Protein AF-A2F226-F1 (afdb_monomer)

Solvent-accessible surface area (backbone atoms only — not comparable to full-atom values): 9173 Å² total; per-residue (Å²): 130,52,35,60,56,61,28,34,44,78,61,79,30,67,61,54,52,34,97,52,44,69,60,49,52,52,49,61,74,68,39,87,72,79,74,53,70,36,51,48,53,44,47,55,47,36,36,58,46,66,58,59,93,51,49,39,50,33,36,43,53,78,90,38,70,45,69,37,43,87,88,33,96,57,52,84,30,45,72,38,81,82,42,54,78,37,44,25,36,48,52,34,33,36,25,51,52,98,88,30,42,31,41,32,29,38,26,72,42,74,96,52,46,64,18,33,38,34,44,35,61,84,71,40,37,56,30,50,24,101,44,38,54,42,55,50,24,35,42,41,41,74,54,47,66,81,73,46,21,36,68,29,36,49,49,38,44,69,76,58,43,46,81,65,78,75,75,83,127
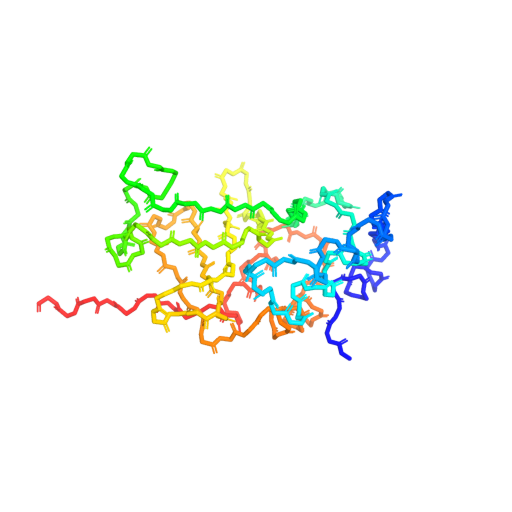
Nearest PDB structures (foldseek):
  6o38-assembly3_K  TM=6.289E-01  e=5.200E+00  Acinetobacter nosocomialis M2
  6o38-assembly1_G  TM=5.473E-01  e=4.080E+00  Acinetobacter nosocomialis M2
  6o38-assembly2_H  TM=4.776E-01  e=3.012E+00  Acinetobacter nosocomialis M2
  6o38-assembly6_N  TM=4.778E-01  e=4.335E+00  Acinetobacter nosocomialis M2
  8wsu-assembly1_D  TM=6.346E-01  e=7.484E+00  SFTS virus HB29

Radius of gyration: 15.44 Å; Cα contacts (8 Å, |Δi|>4): 329; chains: 1; bounding box: 41×48×36 Å

Structure (mmCIF, N/CA/C/O backbone):
data_AF-A2F226-F1
#
_entry.id   AF-A2F226-F1
#
loop_
_atom_site.group_PDB
_atom_site.id
_atom_site.type_symbol
_atom_site.label_atom_id
_atom_site.label_alt_id
_atom_site.label_comp_id
_atom_site.label_asym_id
_atom_site.label_entity_id
_atom_site.label_seq_id
_atom_site.pdbx_PDB_ins_code
_atom_site.Cartn_x
_atom_site.Cartn_y
_atom_site.Cartn_z
_atom_site.occupancy
_atom_site.B_iso_or_equiv
_atom_site.auth_seq_id
_atom_site.auth_comp_id
_atom_site.auth_asym_id
_atom_site.auth_atom_id
_atom_site.pdbx_PDB_model_num
ATOM 1 N N . MET A 1 1 ? 14.891 0.071 9.551 1.00 49.25 1 MET A N 1
ATOM 2 C CA . MET A 1 1 ? 13.424 -0.047 9.410 1.00 49.25 1 MET A CA 1
ATOM 3 C C . MET A 1 1 ? 13.140 -0.026 7.923 1.00 49.25 1 MET A C 1
ATOM 5 O O . MET A 1 1 ? 13.851 0.695 7.236 1.00 49.25 1 MET A O 1
ATOM 9 N N . GLY A 1 2 ? 12.240 -0.890 7.447 1.00 58.00 2 GLY A N 1
ATOM 10 C CA . GLY A 1 2 ? 11.953 -1.001 6.016 1.00 58.00 2 GLY A CA 1
ATOM 11 C C . GLY A 1 2 ? 11.277 0.265 5.522 1.00 58.00 2 GLY A C 1
ATOM 12 O O . GLY A 1 2 ? 10.291 0.651 6.140 1.00 58.00 2 GLY A O 1
ATOM 13 N N . ASN A 1 3 ? 11.792 0.904 4.475 1.00 75.81 3 ASN A N 1
ATOM 14 C CA . ASN A 1 3 ? 11.272 2.195 4.020 1.00 75.81 3 ASN A CA 1
ATOM 15 C C . ASN A 1 3 ? 11.236 2.262 2.483 1.00 75.81 3 ASN A C 1
ATOM 17 O O . ASN A 1 3 ? 12.275 2.150 1.831 1.00 75.81 3 ASN A O 1
ATOM 21 N N . ILE A 1 4 ? 10.049 2.489 1.903 1.00 78.31 4 ILE A N 1
ATOM 22 C CA . ILE A 1 4 ? 9.845 2.598 0.445 1.00 78.31 4 ILE A CA 1
ATOM 23 C C . ILE A 1 4 ? 10.692 3.711 -0.188 1.00 78.31 4 ILE A C 1
ATOM 25 O O . ILE A 1 4 ? 11.165 3.573 -1.309 1.00 78.31 4 ILE A O 1
ATOM 29 N N . ILE A 1 5 ? 10.973 4.779 0.556 1.00 84.62 5 ILE A N 1
ATOM 30 C CA . ILE A 1 5 ? 11.833 5.885 0.123 1.00 84.62 5 ILE A CA 1
ATOM 31 C C . ILE A 1 5 ? 13.287 5.431 0.083 1.00 84.62 5 ILE A C 1
ATOM 33 O O . ILE A 1 5 ? 14.012 5.772 -0.845 1.00 84.62 5 ILE A O 1
ATOM 37 N N . ALA A 1 6 ? 13.731 4.642 1.067 1.00 82.75 6 ALA A N 1
ATOM 38 C CA . ALA A 1 6 ? 15.075 4.073 1.052 1.00 82.75 6 ALA A CA 1
ATOM 39 C C . ALA A 1 6 ? 15.240 3.070 -0.102 1.00 82.75 6 ALA A C 1
ATOM 41 O O . ALA A 1 6 ? 16.285 3.065 -0.750 1.00 82.75 6 ALA A O 1
ATOM 42 N N . ALA A 1 7 ? 14.206 2.271 -0.381 1.00 80.81 7 ALA A N 1
ATOM 43 C CA . ALA A 1 7 ? 14.144 1.358 -1.521 1.00 80.81 7 ALA A CA 1
ATOM 44 C C . ALA A 1 7 ? 14.271 2.097 -2.860 1.00 80.81 7 ALA A C 1
ATOM 46 O O . ALA A 1 7 ? 15.150 1.789 -3.663 1.00 80.81 7 ALA A O 1
ATOM 47 N N . ALA A 1 8 ? 13.433 3.116 -3.060 1.00 85.62 8 ALA A N 1
ATOM 48 C CA . ALA A 1 8 ? 13.423 3.948 -4.256 1.00 85.62 8 ALA A CA 1
ATOM 49 C C . ALA A 1 8 ? 14.761 4.678 -4.441 1.00 85.62 8 ALA A C 1
ATOM 51 O O . ALA A 1 8 ? 15.359 4.645 -5.515 1.00 85.62 8 ALA A O 1
ATOM 52 N N . LYS A 1 9 ? 15.301 5.257 -3.362 1.00 87.81 9 LYS A N 1
ATOM 53 C CA . LYS A 1 9 ? 16.558 6.014 -3.394 1.00 87.81 9 LYS A CA 1
ATOM 54 C C . LYS A 1 9 ? 17.767 5.164 -3.788 1.00 87.81 9 LYS A C 1
ATOM 56 O O . LYS A 1 9 ? 18.683 5.695 -4.407 1.00 87.81 9 LYS A O 1
ATOM 61 N N . LYS A 1 10 ? 17.793 3.866 -3.454 1.00 86.94 10 LYS A N 1
ATOM 62 C CA . LYS A 1 10 ? 18.849 2.939 -3.916 1.00 86.94 10 LYS A CA 1
ATOM 63 C C . LYS A 1 10 ? 18.865 2.776 -5.441 1.00 86.94 10 LYS A C 1
ATOM 65 O O . LYS A 1 10 ? 19.896 2.392 -5.978 1.00 86.94 10 LYS A O 1
ATOM 70 N N . ASN A 1 11 ? 17.751 3.081 -6.101 1.00 85.19 11 ASN A N 1
ATOM 71 C CA . ASN A 1 11 ? 17.563 3.003 -7.547 1.00 85.19 11 ASN A CA 1
ATOM 72 C C . ASN A 1 11 ? 17.403 4.402 -8.173 1.00 85.19 11 ASN A C 1
ATOM 74 O O . ASN A 1 11 ? 16.741 4.556 -9.194 1.00 85.19 11 ASN A O 1
ATOM 78 N N . ASP A 1 12 ? 17.980 5.432 -7.539 1.00 88.44 12 ASP A N 1
ATOM 79 C CA . ASP A 1 12 ? 17.969 6.830 -7.995 1.00 88.44 12 ASP A CA 1
ATOM 80 C C . ASP A 1 12 ? 16.566 7.448 -8.181 1.00 88.44 12 ASP A C 1
ATOM 82 O O . ASP A 1 12 ? 16.395 8.459 -8.866 1.00 88.44 12 ASP A O 1
ATOM 86 N N . ILE A 1 13 ? 15.552 6.889 -7.515 1.00 88.38 13 ILE A N 1
ATOM 87 C CA . ILE A 1 13 ? 14.180 7.405 -7.519 1.00 88.38 13 ILE A CA 1
ATOM 88 C C . ILE A 1 13 ? 13.948 8.245 -6.267 1.00 88.38 13 ILE A C 1
ATOM 90 O O . ILE A 1 13 ? 14.253 7.844 -5.142 1.00 88.38 13 ILE A O 1
ATOM 94 N N . THR A 1 14 ? 13.384 9.436 -6.463 1.00 90.56 14 THR A N 1
ATOM 95 C CA . THR A 1 14 ? 13.053 10.358 -5.373 1.00 90.56 14 THR A CA 1
ATOM 96 C C . THR A 1 14 ? 11.550 10.384 -5.158 1.00 90.56 14 THR A C 1
ATOM 98 O O . THR A 1 14 ? 10.807 10.877 -6.002 1.00 90.56 14 THR A O 1
ATOM 101 N N . ILE A 1 15 ? 11.122 9.916 -3.989 1.00 90.62 15 ILE A N 1
ATOM 102 C CA . ILE A 1 15 ? 9.755 10.085 -3.502 1.00 90.62 15 ILE A CA 1
ATOM 103 C C . ILE A 1 15 ? 9.762 11.310 -2.574 1.00 90.62 15 ILE A C 1
ATOM 105 O O . ILE A 1 15 ? 10.414 11.261 -1.526 1.00 90.62 15 ILE A O 1
ATOM 109 N N . PRO A 1 16 ? 9.126 12.432 -2.952 1.00 92.69 16 PRO A N 1
ATOM 110 C CA . PRO A 1 16 ? 9.039 13.598 -2.089 1.00 92.69 16 PRO A CA 1
ATOM 111 C C . PRO A 1 16 ? 8.114 13.316 -0.895 1.00 92.69 16 PRO A C 1
ATOM 113 O O . PRO A 1 16 ? 7.242 12.451 -0.987 1.00 92.69 16 PRO A O 1
ATOM 116 N N . PRO A 1 17 ? 8.255 14.061 0.210 1.00 93.56 17 PRO A N 1
ATOM 117 C CA . PRO A 1 17 ? 7.282 14.027 1.292 1.00 93.56 17 PRO A CA 1
ATOM 118 C C . PRO A 1 17 ? 5.928 14.626 0.870 1.00 93.56 17 PRO A C 1
ATOM 120 O O . PRO A 1 17 ? 5.857 15.337 -0.137 1.00 93.56 17 PRO A O 1
ATOM 123 N N . PRO A 1 18 ? 4.858 14.395 1.654 1.00 93.94 18 PRO A N 1
ATOM 124 C CA . PRO A 1 18 ? 3.576 15.066 1.461 1.00 93.94 18 PRO A CA 1
ATOM 125 C C . PRO A 1 18 ? 3.708 16.591 1.491 1.00 93.94 18 PRO A C 1
ATOM 127 O O . PRO A 1 18 ? 4.505 17.135 2.257 1.00 93.94 18 PRO A O 1
ATOM 130 N N . ASP A 1 19 ? 2.844 17.282 0.743 1.00 93.12 19 ASP A N 1
ATOM 131 C CA . ASP A 1 19 ? 2.849 18.751 0.651 1.00 93.12 19 ASP A CA 1
ATOM 132 C C . ASP A 1 19 ? 2.615 19.434 2.016 1.00 93.12 19 ASP A C 1
ATOM 134 O O . ASP A 1 19 ? 3.092 20.544 2.246 1.00 93.12 19 ASP A O 1
ATOM 138 N N . ASN A 1 20 ? 1.919 18.762 2.944 1.00 94.56 20 ASN A N 1
ATOM 139 C CA . ASN A 1 20 ? 1.672 19.253 4.300 1.00 94.56 20 ASN A CA 1
ATOM 140 C C . ASN A 1 20 ? 1.809 18.143 5.361 1.00 94.56 20 ASN A C 1
ATOM 142 O O . ASN A 1 20 ? 0.822 17.610 5.874 1.00 94.56 20 ASN A O 1
ATOM 146 N N . GLN A 1 21 ? 3.048 17.803 5.726 1.00 94.38 21 GLN A N 1
ATOM 147 C CA . GLN A 1 21 ? 3.339 16.771 6.735 1.00 94.38 21 GLN A CA 1
ATOM 148 C C . GLN A 1 21 ? 2.695 17.042 8.106 1.00 94.38 21 GLN A C 1
ATOM 150 O O . GLN A 1 21 ? 2.268 16.103 8.778 1.00 94.38 21 GLN A O 1
ATOM 155 N N . GLN A 1 22 ? 2.593 18.306 8.530 1.00 95.62 22 GLN A N 1
ATOM 156 C CA . GLN A 1 22 ? 2.025 18.656 9.836 1.00 95.62 22 GLN A CA 1
ATOM 157 C C . GLN A 1 22 ? 0.513 18.412 9.886 1.00 95.62 22 GLN A C 1
ATOM 159 O O . GLN A 1 22 ? -0.017 17.952 10.903 1.00 95.62 22 GLN A O 1
ATOM 164 N N . GLU A 1 23 ? -0.188 18.679 8.785 1.00 95.81 23 GLU A N 1
ATOM 165 C CA . GLU A 1 23 ? -1.601 18.331 8.654 1.00 95.81 23 GLU A CA 1
ATOM 166 C C . GLU A 1 23 ? -1.793 16.814 8.684 1.00 95.81 23 GLU A C 1
ATOM 168 O O . GLU A 1 23 ? -2.645 16.331 9.432 1.00 95.81 23 GLU A O 1
ATOM 173 N N . VAL A 1 24 ? -0.972 16.058 7.947 1.00 95.44 24 VAL A N 1
ATOM 174 C CA . VAL A 1 24 ? -1.016 14.587 7.972 1.00 95.44 24 VAL A CA 1
ATOM 175 C C . VAL A 1 24 ? -0.791 14.063 9.391 1.00 95.44 24 VAL A C 1
ATOM 177 O O . VAL A 1 24 ? -1.595 13.274 9.885 1.00 95.44 24 VAL A O 1
ATOM 180 N N . GLN A 1 25 ? 0.233 14.550 10.095 1.00 95.44 25 GLN A N 1
ATOM 181 C CA . GLN A 1 25 ? 0.510 14.169 11.481 1.00 95.44 25 GLN A CA 1
ATOM 182 C C . GLN A 1 25 ? -0.672 14.474 12.411 1.00 95.44 25 GLN A C 1
ATOM 184 O O . GLN A 1 25 ? -1.050 13.640 13.235 1.00 95.44 25 GLN A O 1
ATOM 189 N N . THR A 1 26 ? -1.285 15.649 12.261 1.00 96.06 26 THR A N 1
ATOM 190 C CA . THR A 1 26 ? -2.459 16.052 13.048 1.00 96.06 26 THR A CA 1
ATOM 191 C C . THR A 1 26 ? -3.643 15.121 12.792 1.00 96.06 26 THR A C 1
ATOM 193 O O . THR A 1 26 ? -4.303 14.682 13.735 1.00 96.06 26 THR A O 1
ATOM 196 N N . LYS A 1 27 ? -3.896 14.773 11.526 1.00 95.62 27 LYS A N 1
ATOM 197 C CA . LYS A 1 27 ? -4.948 13.821 11.157 1.00 95.62 27 LYS A CA 1
ATOM 198 C C . LYS A 1 27 ? -4.663 12.425 11.712 1.00 95.62 27 LYS A C 1
ATOM 200 O O . LYS A 1 27 ? -5.589 11.809 12.218 1.00 95.62 27 LYS A O 1
ATOM 205 N N . ILE A 1 28 ? -3.408 11.959 11.707 1.00 94.94 28 ILE A N 1
ATOM 206 C CA . ILE A 1 28 ? -3.021 10.664 12.300 1.00 94.94 28 ILE A CA 1
ATOM 207 C C . ILE A 1 28 ? -3.350 10.642 13.798 1.00 94.94 28 ILE A C 1
ATOM 209 O O . ILE A 1 28 ? -3.917 9.665 14.283 1.00 94.94 28 ILE A O 1
ATOM 213 N N . ILE A 1 29 ? -3.012 11.708 14.532 1.00 94.06 29 ILE A N 1
ATOM 214 C CA . ILE A 1 29 ? -3.269 11.812 15.981 1.00 94.06 29 ILE A CA 1
ATOM 215 C C . ILE A 1 29 ? -4.771 11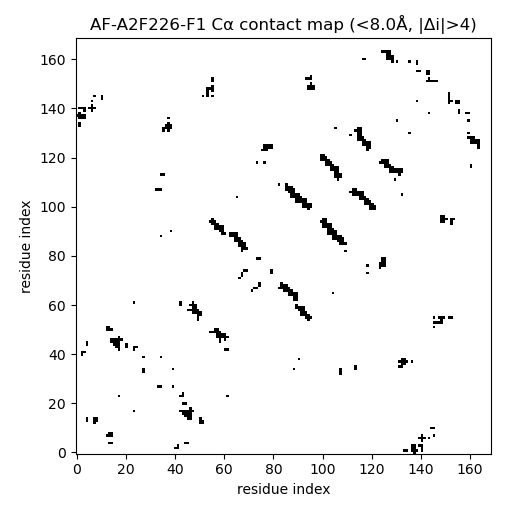.764 16.285 1.00 94.06 29 ILE A C 1
ATOM 217 O O . ILE A 1 29 ? -5.180 11.139 17.263 1.00 94.06 29 ILE A O 1
ATOM 221 N N . ASN A 1 30 ? -5.582 12.408 15.445 1.00 94.62 30 ASN A N 1
ATOM 222 C CA . ASN A 1 30 ? -7.024 12.544 15.646 1.00 94.62 30 ASN A CA 1
ATOM 223 C C . ASN A 1 30 ? -7.858 11.459 14.945 1.00 94.62 30 ASN A C 1
ATOM 225 O O . ASN A 1 30 ? -9.086 11.495 15.031 1.00 94.62 30 ASN A O 1
ATOM 229 N N . ALA A 1 31 ? -7.232 10.521 14.230 1.00 91.31 31 ALA A N 1
ATOM 230 C CA . ALA A 1 31 ? -7.951 9.499 13.485 1.00 91.31 31 ALA A CA 1
ATOM 231 C C . ALA A 1 31 ? -8.706 8.568 14.445 1.00 91.31 31 ALA A C 1
ATOM 233 O O . ALA A 1 31 ? -8.120 7.981 15.358 1.00 91.31 31 ALA A O 1
ATOM 234 N N . ALA A 1 32 ? -10.018 8.434 14.232 1.00 89.75 32 ALA A N 1
ATOM 235 C CA . ALA A 1 32 ? -10.844 7.488 14.981 1.00 89.75 32 ALA A CA 1
ATOM 236 C C . ALA A 1 32 ? -10.399 6.044 14.704 1.00 89.75 32 ALA A C 1
ATOM 238 O O . ALA A 1 32 ? -10.220 5.247 15.627 1.00 89.75 32 ALA A O 1
ATOM 239 N N . ASP A 1 33 ? -10.144 5.756 13.428 1.00 91.38 33 ASP A N 1
ATOM 240 C CA . ASP A 1 33 ? -9.561 4.507 12.970 1.00 91.38 33 ASP A CA 1
ATOM 241 C C . ASP A 1 33 ? -8.038 4.630 13.013 1.00 91.38 33 ASP A C 1
ATOM 243 O O . ASP A 1 33 ? -7.449 5.501 12.377 1.00 91.38 33 ASP A O 1
ATOM 247 N N . LYS A 1 34 ? -7.384 3.789 13.817 1.00 89.19 34 LYS A N 1
ATOM 248 C CA . LYS A 1 34 ? -5.936 3.877 14.029 1.00 89.19 34 LYS A CA 1
ATOM 249 C C . LYS A 1 34 ? -5.195 3.122 12.917 1.00 89.19 34 LYS A C 1
ATOM 251 O O . LYS A 1 34 ? -5.267 1.893 12.930 1.00 89.19 34 LYS A O 1
ATOM 256 N N . PRO A 1 35 ? -4.455 3.803 12.021 1.00 92.38 35 PRO A N 1
ATOM 257 C CA . PRO A 1 35 ? -3.582 3.126 11.062 1.00 92.38 35 PRO A CA 1
ATOM 258 C C . PRO A 1 35 ? -2.425 2.420 11.783 1.00 92.38 35 PRO A C 1
ATOM 260 O O . PRO A 1 35 ? -2.055 2.795 12.909 1.00 92.38 35 PRO A O 1
ATOM 263 N N . SER A 1 36 ? -1.818 1.428 11.134 1.00 93.81 36 SER A N 1
ATOM 264 C CA . SER A 1 36 ? -0.583 0.812 11.623 1.00 93.81 36 SER A CA 1
ATOM 265 C C . SER A 1 36 ? 0.594 1.788 11.574 1.00 93.81 36 SER A C 1
ATOM 267 O O . SER A 1 36 ? 0.567 2.808 10.883 1.00 93.81 36 SER A O 1
ATOM 269 N N . ASP A 1 37 ? 1.664 1.484 12.308 1.00 92.25 37 ASP A N 1
ATOM 270 C CA . ASP A 1 37 ? 2.872 2.314 12.280 1.00 92.25 37 ASP A CA 1
ATOM 271 C C . ASP A 1 37 ? 3.553 2.305 10.905 1.00 92.25 37 ASP A C 1
ATOM 273 O O . ASP A 1 37 ? 4.054 3.343 10.476 1.00 92.25 37 ASP A O 1
ATOM 277 N N . GLY A 1 38 ? 3.480 1.187 10.172 1.00 92.19 38 GLY A N 1
ATOM 278 C CA . GLY A 1 38 ? 3.988 1.108 8.801 1.00 92.19 38 GLY A CA 1
ATOM 279 C C . GLY A 1 38 ? 3.216 2.020 7.846 1.00 92.19 38 GLY A C 1
ATOM 280 O O . GLY A 1 38 ? 3.824 2.729 7.048 1.00 92.19 38 GLY A O 1
ATOM 281 N N . LEU A 1 39 ? 1.886 2.077 7.968 1.00 94.31 39 LEU A N 1
ATOM 282 C CA . LEU A 1 39 ? 1.066 2.962 7.140 1.00 94.31 39 LEU A CA 1
ATOM 283 C C . LEU A 1 39 ? 1.279 4.443 7.493 1.00 94.31 39 LEU A C 1
ATOM 285 O O . LEU A 1 39 ? 1.389 5.285 6.602 1.00 94.31 39 LEU A O 1
ATOM 289 N N . LYS A 1 40 ? 1.436 4.769 8.785 1.00 94.25 40 LYS A N 1
ATOM 290 C CA . LYS A 1 40 ? 1.837 6.121 9.221 1.00 94.25 40 LYS A CA 1
ATOM 291 C C . LYS A 1 40 ? 3.195 6.519 8.648 1.00 94.25 40 LYS A C 1
ATOM 293 O O . LYS A 1 40 ? 3.365 7.676 8.270 1.00 94.25 40 LYS A O 1
ATOM 298 N N . GLU A 1 41 ? 4.156 5.592 8.596 1.00 92.50 41 GLU A N 1
ATOM 299 C CA . GLU A 1 41 ? 5.480 5.847 8.019 1.00 92.50 41 GLU A CA 1
ATOM 300 C C . GLU A 1 41 ? 5.367 6.232 6.540 1.00 92.50 41 GLU A C 1
ATOM 302 O O . GLU A 1 41 ? 5.994 7.210 6.130 1.00 92.50 41 GLU A O 1
ATOM 307 N N . ILE A 1 42 ? 4.524 5.538 5.767 1.00 93.31 42 ILE A N 1
ATOM 308 C CA . ILE A 1 42 ? 4.234 5.909 4.374 1.00 93.31 42 ILE A CA 1
ATOM 309 C C . ILE A 1 42 ? 3.647 7.318 4.330 1.00 93.31 42 ILE A C 1
ATOM 311 O O . ILE A 1 42 ? 4.235 8.204 3.717 1.00 93.31 42 ILE A O 1
ATOM 315 N N . TRP A 1 43 ? 2.536 7.560 5.027 1.00 95.19 43 TRP A N 1
ATOM 316 C CA . TRP A 1 43 ? 1.816 8.831 4.935 1.00 95.19 43 TRP A CA 1
ATOM 317 C C . TRP A 1 43 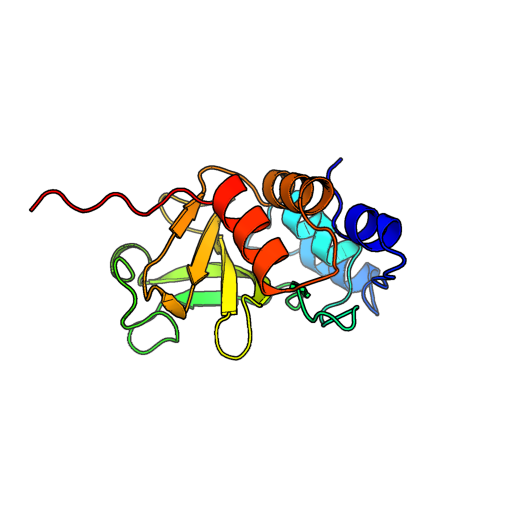? 2.622 10.040 5.393 1.00 95.19 43 TRP A C 1
ATOM 319 O O . TRP A 1 43 ? 2.414 11.128 4.874 1.00 95.19 43 TRP A O 1
ATOM 329 N N . LEU A 1 44 ? 3.521 9.892 6.366 1.00 94.38 44 LEU A N 1
ATOM 330 C CA . LEU A 1 44 ? 4.337 11.008 6.845 1.00 94.38 44 LEU A CA 1
ATOM 331 C C . LEU A 1 44 ? 5.503 11.330 5.913 1.00 94.38 44 LEU A C 1
ATOM 333 O O . LEU A 1 44 ? 5.969 12.468 5.907 1.00 94.38 44 LEU A O 1
ATOM 337 N N . ASN A 1 45 ? 5.993 10.359 5.144 1.00 92.81 45 ASN A N 1
ATOM 338 C CA . ASN A 1 45 ? 7.258 10.506 4.430 1.00 92.81 45 ASN A CA 1
ATOM 339 C C . ASN A 1 45 ? 7.128 10.431 2.907 1.00 92.81 45 ASN A C 1
ATOM 341 O O . ASN A 1 45 ? 8.042 10.880 2.222 1.00 92.81 45 ASN A O 1
ATOM 345 N N . ALA A 1 46 ? 6.023 9.912 2.379 1.00 93.12 46 ALA A N 1
ATOM 346 C CA . ALA A 1 46 ? 5.798 9.765 0.952 1.00 93.12 46 ALA A CA 1
ATOM 347 C C . ALA A 1 46 ? 4.563 10.548 0.506 1.00 93.12 46 ALA A C 1
ATOM 349 O O . ALA A 1 46 ? 3.477 10.416 1.070 1.00 93.12 46 ALA A O 1
ATOM 350 N N . LYS A 1 47 ? 4.738 11.363 -0.531 1.00 94.38 47 LYS A N 1
ATOM 351 C CA . LYS A 1 47 ? 3.633 11.945 -1.283 1.00 94.38 47 LYS A CA 1
ATOM 352 C C . LYS A 1 47 ? 2.850 10.822 -1.972 1.00 94.38 47 LYS A C 1
ATOM 354 O O . LYS A 1 47 ? 3.407 9.774 -2.291 1.00 94.38 47 LYS A O 1
ATOM 359 N N . SER A 1 48 ? 1.572 11.058 -2.220 1.00 94.94 48 SER A N 1
ATOM 360 C CA . SER A 1 48 ? 0.759 10.238 -3.114 1.00 94.94 48 SER A CA 1
ATOM 361 C C . SER A 1 48 ? 1.200 10.401 -4.573 1.00 94.94 48 SER A C 1
ATOM 363 O O . SER A 1 48 ? 1.676 11.468 -4.982 1.00 94.94 48 SER A O 1
ATOM 365 N N . GLY A 1 49 ? 1.033 9.359 -5.384 1.00 93.75 49 GLY A N 1
ATOM 366 C CA . GLY A 1 49 ? 1.366 9.412 -6.809 1.00 93.75 49 GLY A CA 1
ATOM 367 C C . GLY A 1 49 ? 2.339 8.343 -7.296 1.00 93.75 49 GLY A C 1
ATOM 368 O O . GLY A 1 49 ? 2.716 7.431 -6.563 1.00 93.75 49 GLY A O 1
ATOM 369 N N . TYR A 1 50 ? 2.733 8.495 -8.564 1.00 90.69 50 TYR A N 1
ATOM 370 C CA . TYR A 1 50 ? 3.838 7.772 -9.198 1.00 90.69 50 TYR A CA 1
ATOM 371 C C . TYR A 1 50 ? 5.107 8.620 -9.145 1.00 90.69 50 TYR A C 1
ATOM 373 O O . TYR A 1 50 ? 5.050 9.834 -9.360 1.00 90.69 50 TYR A O 1
ATOM 381 N N . PHE A 1 51 ? 6.254 7.979 -8.919 1.00 83.94 51 PHE A N 1
ATOM 382 C CA . PHE A 1 51 ? 7.530 8.684 -8.717 1.00 83.94 51 PHE A CA 1
ATOM 383 C C . PHE A 1 51 ? 8.649 8.250 -9.653 1.00 83.94 51 PHE A C 1
ATOM 385 O O . PHE A 1 51 ? 9.725 8.848 -9.656 1.00 83.94 51 PHE A O 1
ATOM 392 N N . ASP A 1 52 ? 8.395 7.248 -10.478 1.00 82.06 52 ASP A N 1
ATOM 393 C CA . ASP A 1 52 ? 9.363 6.701 -11.409 1.00 82.06 52 ASP A CA 1
ATOM 394 C C . ASP A 1 52 ? 8.732 6.494 -12.793 1.00 82.06 52 ASP A C 1
ATOM 396 O O . ASP A 1 52 ? 7.535 6.702 -12.993 1.00 82.06 52 ASP A O 1
ATOM 400 N N . LYS A 1 53 ? 9.559 6.130 -13.775 1.00 79.31 53 LYS A N 1
ATOM 401 C CA . LYS A 1 53 ? 9.113 5.877 -15.155 1.00 79.31 53 LYS A CA 1
ATOM 402 C C . LYS A 1 53 ? 8.591 4.459 -15.382 1.00 79.31 53 LYS A C 1
ATOM 404 O O . LYS A 1 53 ? 7.949 4.238 -16.401 1.00 79.31 53 LYS A O 1
ATOM 409 N N . SER A 1 54 ? 8.916 3.531 -14.487 1.00 78.06 54 SER A N 1
ATOM 410 C CA . SER A 1 54 ? 8.405 2.162 -14.491 1.00 78.06 54 SER A CA 1
ATOM 411 C C . SER A 1 54 ? 6.966 2.078 -13.989 1.00 78.06 54 SER A C 1
ATOM 413 O O . SER A 1 54 ? 6.335 1.077 -14.239 1.00 78.06 54 SER A O 1
ATOM 415 N N . TRP A 1 55 ? 6.437 3.094 -13.298 1.00 84.12 55 TRP A N 1
ATOM 416 C CA . TRP A 1 55 ? 5.080 3.107 -12.728 1.00 84.12 55 TRP A CA 1
ATOM 417 C C . TRP A 1 55 ? 4.803 1.948 -11.758 1.00 84.12 55 TRP A C 1
ATOM 419 O O . TRP A 1 55 ? 3.647 1.679 -11.443 1.00 84.12 55 TRP A O 1
ATOM 429 N N . LEU A 1 56 ? 5.862 1.321 -11.229 1.00 88.69 56 LEU A N 1
ATOM 430 C CA . LEU A 1 56 ? 5.799 0.141 -10.367 1.00 88.69 56 LEU A CA 1
ATOM 431 C C . LEU A 1 56 ? 4.799 0.311 -9.221 1.00 88.69 56 LEU A C 1
ATOM 433 O O . LEU A 1 56 ? 3.993 -0.580 -8.959 1.00 88.69 56 LEU A O 1
ATOM 437 N N . VAL A 1 57 ? 4.850 1.457 -8.539 1.00 90.69 57 VAL A N 1
ATOM 438 C CA . VAL A 1 57 ? 4.002 1.736 -7.382 1.00 90.69 57 VAL A CA 1
ATOM 439 C C . VAL A 1 57 ? 3.341 3.105 -7.483 1.00 90.69 57 VAL A C 1
ATOM 441 O O . VAL A 1 57 ? 3.990 4.131 -7.697 1.00 90.69 57 VAL A O 1
ATOM 444 N N . TYR A 1 58 ? 2.031 3.109 -7.266 1.00 93.75 58 TYR A N 1
ATOM 445 C CA . TYR A 1 58 ? 1.259 4.289 -6.909 1.00 93.75 58 TYR A CA 1
ATOM 446 C C . TYR A 1 58 ? 1.055 4.308 -5.399 1.00 93.75 58 TYR A C 1
ATOM 448 O O . TYR A 1 58 ? 0.486 3.363 -4.848 1.00 93.75 58 TYR A O 1
ATOM 456 N N . ILE A 1 59 ? 1.483 5.368 -4.724 1.00 94.94 59 ILE A N 1
ATOM 457 C CA . ILE A 1 59 ? 1.191 5.554 -3.298 1.00 94.94 59 ILE A CA 1
ATOM 458 C C . ILE A 1 59 ? -0.169 6.238 -3.169 1.00 94.94 59 ILE A C 1
ATOM 460 O O . ILE A 1 59 ? -0.387 7.293 -3.769 1.00 94.94 59 ILE A O 1
ATOM 464 N N . GLU A 1 60 ? -1.073 5.636 -2.397 1.00 96.06 60 GLU A N 1
ATOM 465 C CA . GLU A 1 60 ? -2.427 6.160 -2.201 1.00 96.06 60 GLU A CA 1
ATOM 466 C C . GLU A 1 60 ? -2.426 7.383 -1.276 1.00 96.06 60 GLU A C 1
ATOM 468 O O . GLU A 1 60 ? -1.568 7.543 -0.402 1.00 96.06 60 GLU A O 1
ATOM 473 N N . GLU A 1 61 ? -3.419 8.252 -1.458 1.00 94.75 61 GLU A N 1
ATOM 474 C CA . GLU A 1 61 ? -3.606 9.423 -0.601 1.00 94.75 61 GLU A CA 1
ATOM 475 C C . GLU A 1 61 ? -3.870 9.008 0.858 1.00 94.75 61 GLU A C 1
ATOM 477 O O . GLU A 1 61 ? -4.690 8.110 1.105 1.00 94.75 61 GLU A O 1
ATOM 482 N N . PRO A 1 62 ? -3.254 9.682 1.849 1.00 95.00 62 P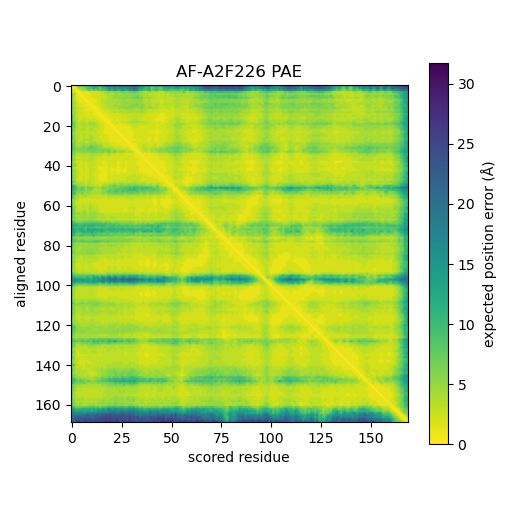RO A N 1
ATOM 483 C CA . PRO A 1 62 ? -3.537 9.431 3.252 1.00 95.00 62 PRO A CA 1
ATOM 484 C C . PRO A 1 62 ? -5.029 9.498 3.576 1.00 95.00 62 PRO A C 1
ATOM 486 O O . PRO A 1 62 ? -5.741 10.392 3.119 1.00 95.00 62 PRO A O 1
ATOM 489 N N . PHE A 1 63 ? -5.490 8.587 4.434 1.00 94.44 63 PHE A N 1
ATOM 490 C CA . PHE A 1 63 ? -6.893 8.477 4.859 1.00 94.44 63 PHE A CA 1
ATOM 491 C C . PHE A 1 63 ? -7.895 8.132 3.748 1.00 94.44 63 PHE A C 1
ATOM 493 O O . PHE A 1 63 ? -9.102 8.268 3.958 1.00 94.44 63 PHE A O 1
ATOM 500 N N . THR A 1 64 ? -7.428 7.646 2.598 1.00 95.38 64 THR A N 1
ATOM 501 C CA . THR A 1 64 ? -8.310 7.059 1.585 1.00 95.38 64 THR A CA 1
ATOM 502 C C . THR A 1 64 ? -8.870 5.744 2.105 1.00 95.38 64 THR A C 1
ATOM 504 O O . THR A 1 64 ? -8.125 4.802 2.381 1.00 95.38 64 THR A O 1
ATOM 507 N N . TYR A 1 65 ? -10.190 5.685 2.253 1.00 93.69 65 TYR A N 1
ATOM 508 C CA . TYR A 1 65 ? -10.883 4.487 2.703 1.00 93.69 65 TYR A CA 1
ATOM 509 C C . TYR A 1 65 ? -11.378 3.657 1.526 1.00 93.69 65 TYR A C 1
ATOM 511 O O . TYR A 1 65 ? -11.885 4.192 0.541 1.00 93.69 65 TYR A O 1
ATOM 519 N N . ALA A 1 66 ? -11.308 2.343 1.691 1.00 93.38 66 ALA A N 1
ATOM 520 C CA . ALA A 1 66 ? -12.104 1.398 0.934 1.00 93.38 66 ALA A CA 1
ATOM 521 C C . ALA A 1 66 ? -13.240 0.886 1.822 1.00 93.38 66 ALA A C 1
ATOM 523 O O . ALA A 1 66 ? -13.019 0.487 2.968 1.00 93.38 66 ALA A O 1
ATOM 524 N N . HIS A 1 67 ? -14.448 0.919 1.270 1.00 92.75 67 HIS A N 1
ATOM 525 C CA . HIS A 1 67 ? -15.634 0.290 1.830 1.00 92.75 67 HIS A CA 1
ATOM 526 C C . HIS A 1 67 ? -16.031 -0.833 0.881 1.00 92.75 67 HIS A C 1
ATOM 528 O O . HIS A 1 67 ? -16.327 -0.583 -0.289 1.00 92.75 67 HIS A O 1
ATOM 534 N N . PHE A 1 68 ? -15.969 -2.070 1.360 1.00 92.56 68 PHE A N 1
ATOM 535 C CA . PHE A 1 68 ? -16.238 -3.237 0.531 1.00 92.56 68 PHE A CA 1
ATOM 536 C C . PHE A 1 68 ? -17.736 -3.519 0.529 1.00 92.56 68 PHE A C 1
ATOM 538 O O . PHE A 1 68 ? -18.234 -4.306 1.322 1.00 92.56 68 PHE A O 1
ATOM 545 N N . GLU A 1 69 ? -18.478 -2.847 -0.339 1.00 91.69 69 GLU A N 1
ATOM 546 C CA . GLU A 1 69 ? -19.920 -3.056 -0.488 1.00 91.69 69 GLU A CA 1
ATOM 547 C C . GLU A 1 69 ? -20.227 -3.879 -1.741 1.00 91.69 69 GLU A C 1
ATOM 549 O O . GLU A 1 69 ? -19.399 -4.006 -2.648 1.00 91.69 69 GLU A O 1
ATOM 554 N N . LYS A 1 70 ? -21.435 -4.437 -1.810 1.00 84.44 70 LYS A N 1
ATOM 555 C CA . LYS A 1 70 ? -21.952 -5.000 -3.055 1.00 84.44 70 LYS A CA 1
ATOM 556 C C . LYS A 1 70 ? -21.932 -3.941 -4.167 1.00 84.44 70 LYS A C 1
ATOM 558 O O . LYS A 1 70 ? -22.164 -2.765 -3.895 1.00 84.44 70 LYS A O 1
ATOM 563 N N . ASP A 1 71 ? -21.628 -4.352 -5.394 1.00 82.44 71 ASP A N 1
ATOM 564 C CA . ASP A 1 71 ? -21.428 -3.482 -6.559 1.00 82.44 71 ASP A CA 1
ATOM 565 C C . ASP A 1 71 ? -20.229 -2.503 -6.439 1.00 82.44 71 ASP A C 1
ATOM 567 O O . ASP A 1 71 ? -20.079 -1.592 -7.257 1.00 82.44 71 ASP A O 1
ATOM 571 N N . SER A 1 72 ? -19.343 -2.681 -5.446 1.00 85.00 72 SER A N 1
ATOM 572 C CA . SER A 1 72 ? -18.057 -1.966 -5.370 1.00 85.00 72 SER A CA 1
ATOM 573 C C . SER A 1 72 ? -16.991 -2.596 -6.280 1.00 85.00 72 SER A C 1
ATOM 575 O O . SER A 1 72 ? -17.197 -3.651 -6.869 1.00 85.00 72 SER A O 1
ATOM 577 N N . GLU A 1 73 ? -15.814 -1.971 -6.389 1.00 71.69 73 GLU A N 1
ATOM 578 C CA . GLU A 1 73 ? -14.715 -2.428 -7.263 1.00 71.69 73 GLU A CA 1
ATOM 579 C C . GLU A 1 73 ? -14.203 -3.851 -6.948 1.00 71.69 73 GLU A C 1
ATOM 581 O O . GLU A 1 73 ? -13.565 -4.476 -7.792 1.00 71.69 73 GLU A O 1
ATOM 586 N N . GLY A 1 74 ? -14.493 -4.378 -5.754 1.00 80.25 74 GLY A N 1
ATOM 587 C CA . GLY A 1 74 ? -14.186 -5.759 -5.380 1.00 80.25 74 GLY A CA 1
ATOM 588 C C . GLY A 1 74 ? -15.290 -6.770 -5.699 1.00 80.25 74 GLY A C 1
ATOM 589 O O . GLY A 1 74 ? -15.052 -7.974 -5.584 1.00 80.25 74 GLY A O 1
ATOM 590 N N . ASP A 1 75 ? -16.483 -6.322 -6.094 1.00 80.88 75 ASP A N 1
ATOM 591 C CA . ASP A 1 75 ? -17.569 -7.227 -6.449 1.00 80.88 75 ASP A CA 1
ATOM 592 C C . ASP A 1 75 ? -17.199 -8.021 -7.714 1.00 80.88 75 ASP A C 1
ATOM 594 O O . ASP A 1 75 ? -16.695 -7.483 -8.701 1.00 80.88 75 ASP A O 1
ATOM 598 N N . GLY A 1 76 ? -17.380 -9.338 -7.658 1.00 85.94 76 GLY A N 1
ATOM 599 C CA . GLY A 1 76 ? -16.871 -10.286 -8.653 1.00 85.94 76 GLY A CA 1
ATOM 600 C C . GLY A 1 76 ? -15.506 -10.904 -8.329 1.00 85.94 76 GLY A C 1
ATOM 601 O O . GLY A 1 76 ? -15.151 -11.908 -8.952 1.00 85.94 76 GLY A O 1
ATOM 602 N N . PHE A 1 77 ? -14.772 -10.402 -7.327 1.00 91.38 77 PHE A N 1
ATOM 603 C CA . PHE A 1 77 ? -13.590 -11.103 -6.824 1.00 91.38 77 PHE A CA 1
ATOM 604 C C . PHE A 1 77 ? -14.006 -12.334 -6.016 1.00 91.38 77 PHE A C 1
ATOM 606 O O . PHE A 1 77 ? -14.941 -12.320 -5.204 1.00 91.38 77 PHE A O 1
ATOM 613 N N . ARG A 1 78 ? -13.269 -13.429 -6.188 1.00 90.12 78 ARG A N 1
ATOM 614 C CA . ARG A 1 78 ? -13.424 -14.601 -5.335 1.00 90.12 78 ARG A CA 1
ATOM 615 C C . ARG A 1 78 ? -13.087 -14.218 -3.891 1.00 90.12 78 ARG A C 1
ATOM 617 O O . ARG A 1 78 ? -12.159 -13.465 -3.625 1.00 90.12 78 ARG A O 1
ATOM 624 N N . ASN A 1 79 ? -13.876 -14.757 -2.961 1.00 86.75 79 ASN A N 1
ATOM 625 C CA . ASN A 1 79 ? -13.797 -14.498 -1.519 1.00 86.75 79 ASN A CA 1
ATOM 626 C C . ASN A 1 79 ? -14.194 -13.073 -1.082 1.00 86.75 79 ASN A C 1
ATOM 628 O O . ASN A 1 79 ? -14.111 -12.783 0.109 1.00 86.75 79 ASN A O 1
ATOM 632 N N . PHE A 1 80 ? -14.719 -12.225 -1.978 1.00 91.44 80 PHE A N 1
ATOM 633 C CA . PHE A 1 80 ? -15.193 -10.878 -1.626 1.00 91.44 80 PHE A CA 1
ATOM 634 C C . PHE A 1 80 ? -16.228 -10.865 -0.494 1.00 91.44 80 PHE A C 1
ATOM 636 O O . PHE A 1 80 ? -16.151 -10.026 0.398 1.00 91.44 80 PHE A O 1
ATOM 643 N N . SER A 1 81 ? -17.123 -11.855 -0.447 1.00 90.81 81 SER A N 1
ATOM 644 C CA . SER A 1 81 ? -18.133 -11.987 0.615 1.00 90.81 81 SER 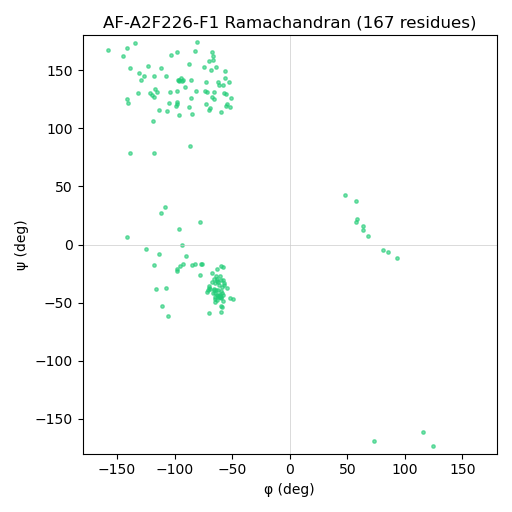A CA 1
ATOM 645 C C . SER A 1 81 ? -17.551 -12.086 2.034 1.00 90.81 81 SER A C 1
ATOM 647 O O . SER A 1 81 ? -18.275 -11.899 3.003 1.00 90.81 81 SER A O 1
ATOM 649 N N . GLU A 1 82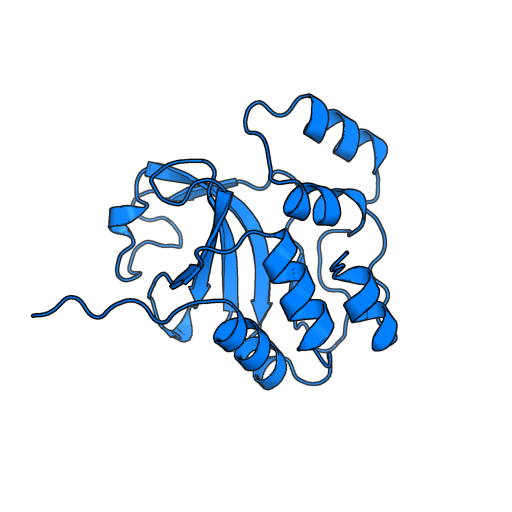 ? -16.268 -12.436 2.191 1.00 90.88 82 GLU A N 1
ATOM 650 C CA . GLU A 1 82 ? -15.602 -12.451 3.505 1.00 90.88 82 GLU A CA 1
ATOM 651 C C . GLU A 1 82 ? -15.222 -11.048 3.997 1.00 90.88 82 GLU A C 1
ATOM 653 O O . GLU A 1 82 ? -14.949 -10.868 5.185 1.00 90.88 82 GLU A O 1
ATOM 658 N N . PHE A 1 83 ? -15.201 -10.076 3.086 1.00 91.38 83 PHE A N 1
ATOM 659 C CA . PHE A 1 83 ? -14.830 -8.687 3.333 1.00 91.38 83 PHE A CA 1
ATOM 660 C C . PHE A 1 83 ? -16.005 -7.722 3.160 1.00 91.38 83 PHE A C 1
ATOM 662 O O . PHE A 1 83 ? -15.871 -6.555 3.511 1.00 91.38 83 PHE A O 1
ATOM 669 N N . GLU A 1 84 ? -17.148 -8.195 2.657 1.00 92.94 84 GLU A N 1
ATOM 670 C CA . GLU A 1 84 ? -18.345 -7.380 2.463 1.00 92.94 84 GLU A CA 1
ATOM 671 C C . GLU A 1 84 ? -18.780 -6.700 3.776 1.00 92.94 84 GLU A C 1
ATOM 673 O O . GLU A 1 84 ? -18.886 -7.328 4.831 1.00 92.94 84 GLU A O 1
ATOM 678 N N . GLY A 1 85 ? -19.010 -5.390 3.712 1.00 93.56 85 GLY A N 1
ATOM 679 C CA . GLY A 1 85 ? -19.333 -4.522 4.839 1.00 93.56 85 GLY A CA 1
ATOM 680 C C . GLY A 1 85 ? -18.131 -4.059 5.666 1.00 93.56 85 GLY A C 1
ATOM 681 O O . GLY A 1 85 ? -18.323 -3.249 6.570 1.00 93.56 85 GLY A O 1
ATOM 682 N N . LEU A 1 86 ? -16.913 -4.538 5.385 1.00 94.62 86 LEU A N 1
ATOM 683 C CA . LEU A 1 86 ? -15.712 -4.131 6.116 1.00 94.62 86 LEU A CA 1
ATOM 684 C C . LEU A 1 86 ? -15.066 -2.877 5.525 1.00 94.62 86 LEU A C 1
ATOM 686 O O . LEU A 1 86 ? -15.163 -2.579 4.328 1.00 94.62 86 LEU A O 1
ATOM 690 N N . LYS A 1 87 ? -14.335 -2.181 6.393 1.00 95.19 87 LYS A N 1
ATOM 691 C CA . LYS A 1 87 ? -13.559 -0.988 6.068 1.00 95.19 87 LYS A CA 1
ATOM 692 C C . LYS A 1 87 ? -12.049 -1.247 6.066 1.00 95.19 87 LYS A C 1
ATOM 694 O O . LYS A 1 87 ? -11.518 -1.993 6.897 1.00 95.19 87 LYS A O 1
ATOM 699 N N . ALA A 1 88 ? -11.339 -0.567 5.171 1.00 96.25 88 ALA A N 1
ATOM 700 C CA . ALA A 1 88 ? -9.881 -0.601 5.074 1.00 96.25 88 ALA A CA 1
ATOM 701 C C . ALA A 1 88 ? -9.292 0.755 4.661 1.00 96.25 88 ALA A C 1
ATOM 703 O O . ALA A 1 88 ? -10.001 1.606 4.119 1.00 96.25 88 ALA A O 1
ATOM 704 N N . TYR A 1 89 ? -7.994 0.950 4.886 1.00 97.38 89 TYR A N 1
ATOM 705 C CA . TYR A 1 89 ? -7.224 2.019 4.250 1.00 97.38 89 TYR A CA 1
ATOM 706 C C . TYR A 1 89 ? -6.608 1.528 2.944 1.00 97.38 89 TYR A C 1
ATOM 708 O O . TYR A 1 89 ? -6.026 0.446 2.906 1.00 97.38 89 TYR A O 1
ATOM 716 N N . ALA A 1 90 ? -6.685 2.336 1.891 1.00 96.62 90 ALA A N 1
ATOM 717 C CA . ALA A 1 90 ? -5.889 2.123 0.690 1.00 96.62 90 ALA A CA 1
ATOM 718 C C . ALA A 1 90 ? -4.420 2.466 0.989 1.00 96.62 90 ALA A C 1
ATOM 720 O O . ALA A 1 90 ? -4.130 3.500 1.596 1.00 96.62 90 ALA A O 1
ATOM 721 N N . VAL A 1 91 ? -3.501 1.575 0.613 1.00 95.81 91 VAL A N 1
ATOM 722 C CA . VAL A 1 91 ? -2.066 1.714 0.908 1.00 95.81 91 VAL A CA 1
ATOM 723 C C . VAL A 1 91 ? -1.308 2.114 -0.349 1.00 95.81 91 VAL A C 1
ATOM 725 O O . VAL A 1 91 ? -0.682 3.173 -0.406 1.00 95.81 91 VAL A O 1
ATOM 728 N N . CYS A 1 92 ? -1.361 1.258 -1.363 1.00 95.00 92 CYS A N 1
ATOM 729 C CA . CYS A 1 92 ? -0.731 1.484 -2.653 1.00 95.00 92 CYS A CA 1
ATOM 730 C C . CYS A 1 92 ? -1.403 0.634 -3.734 1.00 95.00 92 CYS A C 1
ATOM 732 O O . CYS A 1 92 ? -2.150 -0.306 -3.445 1.00 95.00 92 CYS A O 1
ATOM 734 N N . THR A 1 93 ? -1.085 0.949 -4.982 1.00 94.19 93 THR A N 1
ATOM 735 C CA . THR A 1 93 ? -1.371 0.098 -6.134 1.00 94.19 93 THR A CA 1
ATOM 736 C C . THR A 1 93 ? -0.049 -0.304 -6.782 1.00 94.19 93 THR A C 1
ATOM 738 O O . THR A 1 93 ? 0.763 0.566 -7.094 1.00 94.19 93 THR A O 1
ATOM 741 N N . LEU A 1 94 ? 0.169 -1.605 -6.980 1.00 92.75 94 LEU A N 1
ATOM 742 C CA . LEU A 1 94 ? 1.276 -2.127 -7.787 1.00 92.75 94 LEU A CA 1
ATOM 743 C C . LEU A 1 94 ? 0.809 -2.346 -9.229 1.00 92.75 94 LEU A C 1
ATOM 745 O O . LEU A 1 94 ? -0.319 -2.800 -9.438 1.00 92.75 94 LEU A O 1
ATOM 749 N N . TRP A 1 95 ? 1.658 -2.050 -10.209 1.00 89.81 95 TRP A N 1
ATOM 750 C CA . TRP A 1 95 ? 1.373 -2.283 -11.629 1.00 89.81 95 TRP A CA 1
ATOM 751 C C . TRP A 1 95 ? 2.131 -3.490 -12.145 1.00 89.81 95 TRP A C 1
ATOM 753 O O . TRP A 1 95 ? 3.354 -3.504 -12.111 1.00 89.81 95 TRP A O 1
ATOM 763 N N . SER A 1 96 ? 1.411 -4.483 -12.660 1.00 81.25 96 SER A N 1
ATOM 764 C CA . SER A 1 96 ? 1.988 -5.777 -13.024 1.00 81.25 96 SER A CA 1
ATOM 765 C C . SER A 1 96 ? 2.074 -6.010 -14.533 1.00 81.25 96 SER A C 1
ATOM 767 O O . SER A 1 96 ? 1.941 -7.161 -14.917 1.00 81.25 96 SER A O 1
ATOM 769 N N . ASP A 1 97 ? 2.286 -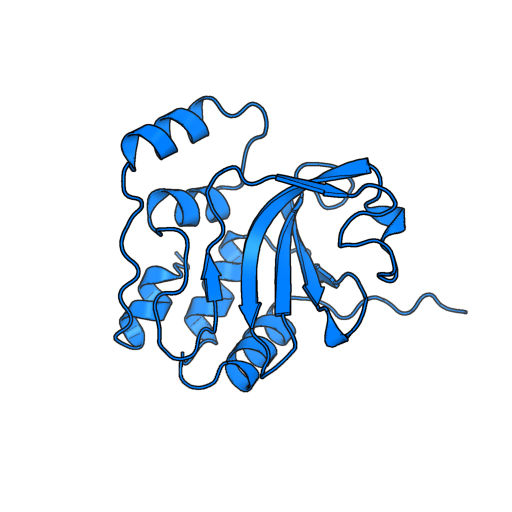4.961 -15.346 1.00 77.38 97 ASP A N 1
ATOM 770 C CA . ASP A 1 97 ? 2.278 -4.913 -16.829 1.00 77.38 97 ASP A CA 1
ATOM 771 C C . ASP A 1 97 ? 1.160 -4.020 -17.424 1.00 77.38 97 ASP A C 1
ATOM 773 O O . ASP A 1 97 ? 0.697 -3.086 -16.772 1.00 77.38 97 ASP A O 1
ATOM 777 N N . THR A 1 98 ? 0.828 -4.199 -18.712 1.00 66.19 98 THR A N 1
ATOM 778 C CA . THR A 1 98 ? 0.086 -3.216 -19.523 1.00 66.19 98 THR A CA 1
ATOM 779 C C . THR A 1 98 ? -1.367 -3.022 -19.085 1.00 66.19 98 THR A C 1
ATOM 781 O O . THR A 1 98 ? -1.893 -1.938 -19.309 1.00 66.19 98 THR A O 1
ATOM 784 N N . ASP A 1 99 ? -1.992 -4.002 -18.422 1.00 68.56 99 ASP A N 1
ATOM 785 C CA . ASP A 1 99 ? -3.428 -3.940 -18.088 1.00 68.56 99 ASP A CA 1
ATOM 786 C C . ASP A 1 99 ? -3.786 -4.509 -16.705 1.00 68.56 99 ASP A C 1
ATOM 788 O O . ASP A 1 99 ? -4.966 -4.616 -16.356 1.00 68.56 99 ASP A O 1
ATOM 792 N N . SER A 1 100 ? -2.793 -4.868 -15.889 1.00 83.88 100 SER A N 1
ATOM 793 C CA . SER A 1 100 ? -3.036 -5.441 -14.568 1.00 83.88 100 SER A CA 1
ATOM 794 C C . SER A 1 100 ? -2.487 -4.561 -13.449 1.00 83.88 100 SER A C 1
ATOM 796 O O . SER A 1 100 ? -1.361 -4.066 -13.476 1.00 83.88 100 SER A O 1
ATOM 798 N N . ARG A 1 101 ? -3.327 -4.379 -12.429 1.00 90.06 101 ARG A N 1
ATOM 799 C CA . ARG A 1 101 ? -3.001 -3.659 -11.202 1.00 90.06 101 ARG A CA 1
ATOM 800 C C . ARG A 1 101 ? -3.398 -4.480 -9.989 1.00 90.06 101 ARG A C 1
ATOM 802 O O . ARG A 1 101 ? -4.405 -5.194 -10.009 1.00 90.06 101 ARG A O 1
ATOM 809 N N . ILE A 1 102 ? -2.628 -4.328 -8.925 1.00 93.50 102 ILE A N 1
ATOM 810 C CA . ILE A 1 102 ? -2.850 -4.977 -7.641 1.00 93.50 102 ILE A CA 1
ATOM 811 C C . ILE A 1 102 ? -3.068 -3.882 -6.610 1.00 93.50 102 ILE A C 1
ATOM 813 O O . ILE A 1 102 ? -2.126 -3.194 -6.217 1.00 93.50 102 ILE A O 1
ATOM 817 N N . LYS A 1 103 ? -4.315 -3.708 -6.171 1.00 94.62 103 LYS A N 1
ATOM 818 C CA . LYS A 1 103 ? -4.622 -2.768 -5.089 1.00 94.62 103 LYS A CA 1
ATOM 819 C C . LYS A 1 103 ? -4.337 -3.413 -3.748 1.00 94.62 103 LYS A C 1
ATOM 821 O O . LYS A 1 103 ? -4.769 -4.541 -3.520 1.00 94.62 103 LYS A O 1
ATOM 826 N N . ILE A 1 104 ? -3.636 -2.703 -2.874 1.00 95.88 104 ILE A N 1
ATOM 827 C CA . ILE A 1 104 ? -3.258 -3.182 -1.547 1.00 95.88 104 ILE A CA 1
ATOM 828 C C . ILE A 1 104 ? -3.944 -2.324 -0.490 1.00 95.88 104 ILE A C 1
ATOM 830 O O . ILE A 1 104 ? -3.886 -1.092 -0.525 1.00 95.88 104 ILE A O 1
ATOM 834 N N . TYR A 1 105 ? -4.570 -2.998 0.470 1.00 96.44 105 TYR A N 1
ATOM 835 C CA . TYR A 1 105 ? -5.337 -2.379 1.541 1.00 96.44 105 TYR A CA 1
ATOM 836 C C . TYR A 1 105 ? -4.863 -2.857 2.907 1.00 96.44 105 TYR A C 1
ATOM 838 O O . TYR A 1 105 ? -4.538 -4.030 3.070 1.00 96.44 105 TYR A O 1
ATOM 846 N N . GLU A 1 106 ? -4.894 -1.970 3.899 1.00 96.75 106 GLU A N 1
ATOM 847 C CA . GLU A 1 106 ? -4.747 -2.314 5.312 1.00 96.75 106 GLU A CA 1
ATOM 848 C C . GLU A 1 106 ? -6.119 -2.393 5.971 1.00 96.75 106 GLU A C 1
ATOM 850 O O . GLU A 1 106 ? -6.863 -1.411 6.023 1.00 96.75 106 GLU A O 1
ATOM 855 N N . MET A 1 107 ? -6.455 -3.567 6.495 1.00 96.00 107 MET A N 1
ATOM 856 C CA . MET A 1 107 ? -7.767 -3.811 7.080 1.00 96.00 107 MET A CA 1
ATOM 857 C C . MET A 1 107 ? -7.924 -3.116 8.430 1.00 96.00 107 MET A C 1
ATOM 859 O O . MET A 1 107 ? -7.091 -3.261 9.327 1.00 96.00 107 MET A O 1
ATOM 863 N N . LEU A 1 108 ? -9.043 -2.416 8.612 1.00 95.12 108 LEU A N 1
ATOM 864 C CA . LEU A 1 108 ? -9.384 -1.747 9.874 1.00 95.12 108 LEU A CA 1
ATOM 865 C C . LEU A 1 108 ? -10.291 -2.591 10.768 1.00 95.12 108 LEU A C 1
ATOM 867 O O . LEU A 1 108 ? -10.382 -2.366 11.982 1.00 95.12 108 LEU A O 1
ATOM 871 N N . GLU A 1 109 ? -10.942 -3.577 10.164 1.00 93.88 109 GLU A N 1
ATOM 872 C CA . GLU A 1 109 ? -12.023 -4.358 10.742 1.00 93.88 109 GLU A CA 1
ATOM 873 C C . GLU A 1 109 ? -11.923 -5.831 10.328 1.00 93.88 109 GLU A C 1
ATOM 875 O O . GLU A 1 109 ? -11.145 -6.213 9.452 1.00 93.88 109 GLU A O 1
ATOM 880 N N . GLY A 1 110 ? -12.730 -6.669 10.978 1.00 91.81 110 GLY A N 1
ATOM 881 C CA . GLY A 1 110 ? -12.786 -8.100 10.704 1.00 91.81 110 GLY A CA 1
ATOM 882 C C . GLY A 1 110 ? -11.572 -8.883 11.213 1.00 91.81 110 GLY A C 1
ATOM 883 O O . GLY A 1 110 ? -10.759 -8.396 12.000 1.00 91.81 110 GLY A O 1
ATOM 884 N N . LYS A 1 111 ? -11.483 -10.144 10.772 1.00 90.12 111 LYS A N 1
ATOM 885 C CA . LYS A 1 111 ? -10.448 -11.104 11.196 1.00 90.12 111 LYS A CA 1
ATOM 886 C C . LYS A 1 111 ? -9.028 -10.691 10.790 1.00 90.12 111 LYS A C 1
ATOM 888 O O . LYS A 1 111 ? -8.083 -11.049 11.480 1.00 90.12 111 LYS A O 1
ATOM 893 N N . GLU A 1 112 ? -8.901 -9.916 9.714 1.00 90.88 112 GLU A N 1
ATOM 894 C CA . GLU A 1 112 ? -7.615 -9.479 9.162 1.00 90.88 112 GLU A CA 1
ATOM 895 C C . GLU A 1 112 ? -7.203 -8.080 9.637 1.00 90.88 112 GLU A C 1
ATOM 897 O O . GLU A 1 112 ? -6.299 -7.482 9.067 1.00 90.88 112 GLU A O 1
ATOM 902 N N . LYS A 1 113 ? -7.845 -7.517 10.666 1.00 92.50 113 LYS A N 1
ATOM 903 C CA . LYS A 1 113 ? -7.515 -6.176 11.164 1.00 92.50 113 LYS A CA 1
ATOM 904 C C . LYS A 1 113 ? -6.011 -6.006 11.437 1.00 92.50 113 LYS A C 1
ATOM 906 O O . LYS A 1 113 ? -5.433 -6.744 12.231 1.00 92.50 113 LYS A O 1
ATOM 911 N N . GLY A 1 114 ? -5.415 -4.969 10.847 1.00 91.38 114 GLY A N 1
ATOM 912 C CA . GLY A 1 114 ? -3.986 -4.643 10.941 1.00 91.38 114 GLY A CA 1
ATOM 913 C C . GLY A 1 114 ? -3.095 -5.379 9.934 1.00 91.38 114 GLY A C 1
ATOM 914 O O . GLY A 1 114 ? -1.906 -5.070 9.843 1.00 91.38 114 GLY A O 1
ATOM 915 N N . ASN A 1 115 ? -3.662 -6.314 9.172 1.00 93.50 115 ASN A N 1
ATOM 916 C CA . ASN A 1 115 ? -2.990 -7.025 8.097 1.00 93.50 115 ASN A CA 1
ATOM 917 C C . ASN A 1 115 ? -3.302 -6.397 6.735 1.00 93.50 115 ASN A C 1
ATOM 919 O O . ASN A 1 115 ? -4.246 -5.611 6.584 1.00 93.50 115 ASN A O 1
ATOM 923 N N . LEU A 1 116 ? -2.508 -6.783 5.736 1.00 95.44 116 LEU A N 1
ATOM 924 C CA . LEU A 1 116 ? -2.709 -6.364 4.357 1.00 95.44 116 LEU A CA 1
ATOM 925 C C . LEU A 1 116 ? -3.469 -7.405 3.534 1.00 95.44 116 LEU A C 1
ATOM 927 O O . LEU A 1 116 ? -3.207 -8.609 3.620 1.00 95.44 116 LEU A O 1
ATOM 931 N N . ILE A 1 117 ? -4.346 -6.914 2.665 1.00 94.44 117 ILE A N 1
ATOM 932 C CA . ILE A 1 117 ? -4.988 -7.700 1.611 1.00 94.44 117 ILE A CA 1
ATOM 933 C C . ILE A 1 117 ? -4.716 -7.080 0.245 1.00 94.44 117 ILE A C 1
ATOM 935 O O . ILE A 1 117 ? -4.483 -5.874 0.138 1.00 94.44 117 ILE A O 1
ATOM 939 N N . ALA A 1 118 ? -4.747 -7.906 -0.795 1.00 94.69 118 ALA A N 1
ATOM 940 C CA . ALA A 1 118 ? -4.496 -7.495 -2.163 1.00 94.69 118 ALA A CA 1
ATOM 941 C C . ALA A 1 118 ? -5.594 -7.953 -3.122 1.00 94.69 118 ALA A C 1
ATOM 943 O O . ALA A 1 118 ? -6.097 -9.073 -3.027 1.00 94.69 118 ALA A O 1
ATOM 944 N N . PHE A 1 119 ? -5.916 -7.074 -4.069 1.00 93.44 119 PHE A N 1
ATOM 945 C CA . PHE A 1 119 ? -6.906 -7.263 -5.125 1.00 93.44 119 PHE A CA 1
AT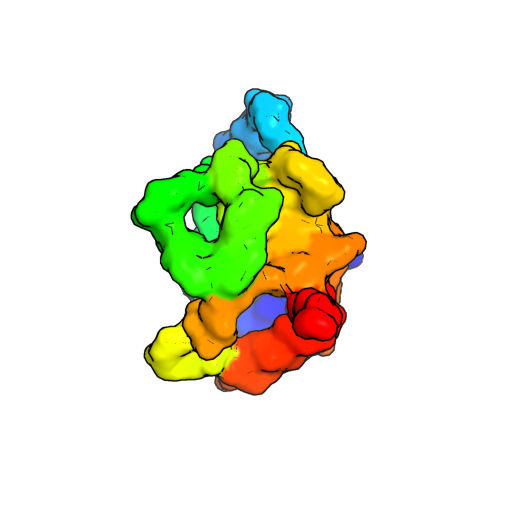OM 946 C C . PHE A 1 119 ? -6.191 -7.203 -6.482 1.00 93.44 119 PHE A C 1
ATOM 948 O O . PHE A 1 119 ? -6.189 -6.154 -7.134 1.00 93.44 119 PHE A O 1
ATOM 955 N N . PRO A 1 120 ? -5.521 -8.290 -6.901 1.00 91.94 120 PRO A N 1
ATOM 956 C CA . PRO A 1 120 ? -4.976 -8.413 -8.247 1.00 91.94 120 PRO A CA 1
ATOM 957 C C . PRO A 1 120 ? -6.101 -8.572 -9.273 1.00 91.94 120 PRO A C 1
ATOM 959 O O . PRO A 1 120 ? -6.820 -9.575 -9.281 1.00 91.94 120 PRO A O 1
ATOM 962 N N . PHE A 1 121 ? -6.235 -7.598 -10.173 1.00 89.06 121 PHE A N 1
ATOM 963 C CA . PHE A 1 121 ? -7.273 -7.625 -11.208 1.00 89.06 121 PHE A CA 1
ATOM 964 C C . PHE A 1 121 ? -7.142 -8.833 -12.151 1.00 89.06 121 PHE A C 1
ATOM 966 O O . PHE A 1 121 ? -8.146 -9.415 -12.550 1.00 89.06 121 PHE A O 1
ATOM 973 N N . SER A 1 122 ? -5.914 -9.267 -12.446 1.00 88.12 122 SER A N 1
ATOM 974 C CA . SER A 1 122 ? -5.636 -10.424 -13.308 1.00 88.12 122 SER A CA 1
ATOM 975 C C . SER A 1 122 ? -6.154 -11.757 -12.756 1.00 88.12 122 SER A C 1
ATOM 977 O O . SER A 1 122 ? -6.498 -12.649 -13.533 1.00 88.12 122 SER A O 1
ATOM 979 N N . ALA A 1 123 ? -6.228 -11.908 -11.430 1.00 89.19 123 ALA A N 1
ATOM 980 C CA . ALA A 1 123 ? -6.644 -13.156 -10.793 1.00 89.19 123 ALA A CA 1
ATOM 981 C C . ALA A 1 123 ? -8.122 -13.166 -10.375 1.00 89.19 123 ALA A C 1
ATOM 983 O O . ALA A 1 123 ? -8.683 -14.250 -10.190 1.00 89.19 123 ALA A O 1
ATOM 984 N N . LEU A 1 124 ? -8.741 -11.986 -10.216 1.00 90.50 124 LEU A N 1
ATOM 985 C CA . LEU A 1 124 ? -10.093 -11.820 -9.665 1.00 90.50 124 LEU A CA 1
ATOM 986 C C . LEU A 1 124 ? -10.281 -12.617 -8.359 1.00 90.50 124 LEU A C 1
ATOM 988 O O . LEU A 1 124 ? -11.290 -13.294 -8.158 1.00 90.50 124 LEU A O 1
ATOM 992 N N . ASP A 1 125 ? -9.283 -12.577 -7.477 1.00 91.19 125 ASP A N 1
ATOM 993 C CA . ASP A 1 125 ? -9.271 -13.242 -6.169 1.00 91.19 125 ASP A CA 1
ATOM 994 C C . ASP A 1 125 ? -8.650 -12.296 -5.138 1.00 91.19 125 ASP A C 1
ATOM 996 O O . ASP A 1 125 ? -7.831 -11.447 -5.495 1.00 91.19 125 ASP A O 1
ATOM 1000 N N . ILE A 1 126 ? -9.040 -12.427 -3.872 1.00 91.19 126 ILE A N 1
ATOM 1001 C CA . ILE A 1 126 ? -8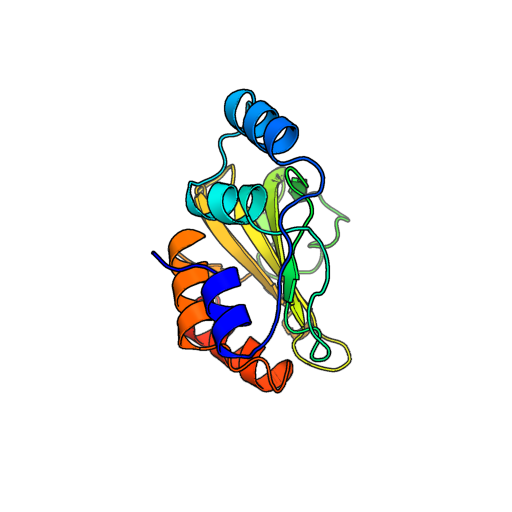.491 -11.609 -2.788 1.00 91.19 126 ILE A CA 1
ATOM 1002 C C . ILE A 1 126 ? -7.405 -12.401 -2.079 1.00 91.19 126 ILE A C 1
ATOM 1004 O O . ILE A 1 126 ? -7.644 -13.472 -1.516 1.00 91.19 126 ILE A O 1
ATOM 1008 N N . TYR A 1 127 ? -6.206 -11.835 -2.087 1.00 92.44 127 TYR A N 1
ATOM 1009 C CA . TYR A 1 127 ? -5.041 -12.399 -1.431 1.00 92.44 127 TYR A CA 1
ATOM 1010 C C . TYR A 1 127 ? -4.891 -11.763 -0.061 1.00 92.44 127 TYR A C 1
ATOM 1012 O O . TYR A 1 127 ? -5.090 -10.562 0.116 1.00 92.44 127 TYR A O 1
ATOM 1020 N N . TYR A 1 128 ? -4.517 -12.574 0.914 1.00 88.12 128 TYR A N 1
ATOM 1021 C CA . TYR A 1 128 ? -4.306 -12.142 2.283 1.00 88.12 128 TYR A CA 1
ATOM 1022 C C . TYR A 1 128 ? -2.854 -12.377 2.667 1.00 88.12 128 TYR A C 1
ATOM 1024 O O . TYR A 1 128 ? -2.202 -13.336 2.247 1.00 88.12 128 TYR A O 1
ATOM 1032 N N . SER A 1 129 ? -2.343 -11.469 3.479 1.00 85.81 129 SER A N 1
ATOM 1033 C CA . SER A 1 129 ? -1.046 -11.589 4.111 1.00 85.81 129 SER A CA 1
ATOM 1034 C C . SER A 1 129 ? -1.272 -11.534 5.609 1.00 85.81 129 SER A C 1
ATOM 1036 O O . SER A 1 129 ? -1.915 -10.614 6.086 1.00 85.81 129 SER A O 1
ATOM 1038 N N . HIS A 1 130 ? -0.720 -12.466 6.385 1.00 87.44 130 HIS A N 1
ATOM 1039 C CA . HIS A 1 130 ? -0.676 -12.325 7.850 1.00 87.44 130 HIS A CA 1
ATOM 1040 C C . HIS A 1 130 ? 0.438 -11.366 8.308 1.00 87.44 130 HIS A C 1
ATOM 1042 O O . HIS A 1 130 ? 0.889 -11.428 9.451 1.00 87.44 130 HIS A O 1
ATOM 1048 N N . LYS A 1 131 ? 0.925 -10.521 7.394 1.00 89.75 131 LYS A N 1
ATOM 1049 C CA . LYS A 1 131 ? 2.010 -9.575 7.612 1.00 89.75 131 LYS A CA 1
ATOM 1050 C C . LYS A 1 131 ? 1.473 -8.147 7.566 1.00 89.75 131 LYS A C 1
ATOM 1052 O O . LYS A 1 131 ? 0.502 -7.815 6.882 1.00 89.75 131 LYS A O 1
ATOM 1057 N N . THR A 1 132 ? 2.171 -7.292 8.287 1.00 91.56 132 THR A N 1
ATOM 1058 C CA . THR A 1 132 ? 1.863 -5.876 8.478 1.00 91.56 132 THR A CA 1
ATOM 1059 C C . THR A 1 132 ? 2.365 -5.006 7.324 1.00 91.56 132 THR A C 1
ATOM 1061 O O . THR A 1 132 ? 3.253 -5.394 6.559 1.00 91.56 132 THR A O 1
ATOM 1064 N N . CYS A 1 133 ? 1.890 -3.758 7.263 1.00 91.44 133 CYS A N 1
ATOM 1065 C CA . CYS A 1 133 ? 2.422 -2.759 6.334 1.00 91.44 133 CYS A CA 1
ATOM 1066 C C . CYS A 1 133 ? 3.938 -2.529 6.501 1.00 91.44 133 CYS A C 1
ATOM 1068 O O . CYS A 1 133 ? 4.648 -2.320 5.522 1.00 91.44 133 CYS A O 1
ATOM 1070 N N . GLN A 1 134 ? 4.482 -2.629 7.720 1.00 90.69 134 GLN A N 1
ATOM 1071 C CA . GLN A 1 134 ? 5.928 -2.489 7.933 1.00 90.69 134 GLN A CA 1
ATOM 1072 C C . GLN A 1 134 ? 6.723 -3.625 7.275 1.00 90.69 134 GLN A C 1
ATOM 1074 O O . GLN A 1 134 ? 7.828 -3.412 6.772 1.00 90.69 134 GLN A O 1
ATOM 1079 N N . GLU A 1 135 ? 6.202 -4.848 7.313 1.00 92.12 135 GLU A N 1
ATOM 1080 C CA . GLU A 1 135 ? 6.837 -5.995 6.665 1.00 92.12 135 GLU A CA 1
ATOM 1081 C C . GLU A 1 135 ? 6.759 -5.882 5.146 1.00 92.12 135 GLU A C 1
ATOM 1083 O O . GLU A 1 135 ? 7.730 -6.210 4.469 1.00 92.12 135 GLU A O 1
ATOM 1088 N N . PHE A 1 136 ? 5.666 -5.331 4.620 1.00 92.44 136 PHE A N 1
ATOM 1089 C CA . PHE A 1 136 ? 5.529 -5.045 3.194 1.00 92.44 136 PHE A CA 1
ATOM 1090 C C . PHE A 1 136 ? 6.587 -4.058 2.706 1.00 92.44 136 PHE A C 1
ATOM 1092 O O . PHE A 1 136 ? 7.277 -4.321 1.722 1.00 92.44 136 PHE A O 1
ATOM 1099 N N . LEU A 1 137 ? 6.809 -2.975 3.457 1.00 89.56 137 LEU A N 1
ATOM 1100 C CA . LEU A 1 137 ? 7.869 -2.008 3.160 1.00 89.56 137 LEU A CA 1
ATOM 1101 C C . LEU A 1 137 ? 9.263 -2.645 3.140 1.00 89.56 137 LEU A C 1
ATOM 1103 O O . LEU A 1 137 ? 10.096 -2.272 2.316 1.00 89.56 137 LEU A O 1
ATOM 1107 N N . LYS A 1 138 ? 9.526 -3.614 4.027 1.00 90.25 138 LYS A N 1
ATOM 1108 C CA . LYS A 1 138 ? 10.788 -4.370 4.009 1.00 90.25 138 LYS A CA 1
ATOM 1109 C C . LYS A 1 138 ? 10.903 -5.233 2.757 1.00 90.25 138 LYS A C 1
ATOM 1111 O O . LYS A 1 138 ? 11.985 -5.273 2.184 1.00 90.25 138 LYS A O 1
ATOM 1116 N N . VAL A 1 139 ? 9.822 -5.899 2.339 1.00 91.88 139 VAL A N 1
ATOM 1117 C CA . VAL A 1 139 ? 9.825 -6.689 1.099 1.00 91.88 139 VAL A CA 1
ATOM 1118 C C . VAL A 1 139 ? 10.166 -5.788 -0.079 1.00 91.88 139 VAL A C 1
ATOM 1120 O O . VAL A 1 139 ? 11.189 -6.045 -0.706 1.00 91.88 139 VAL A O 1
ATOM 1123 N N . ILE A 1 140 ? 9.441 -4.679 -0.277 1.00 89.38 140 ILE A N 1
ATOM 1124 C CA . ILE A 1 140 ? 9.737 -3.706 -1.345 1.00 89.38 140 ILE A CA 1
ATOM 1125 C C . ILE A 1 140 ? 11.205 -3.267 -1.306 1.00 89.38 140 ILE A C 1
ATOM 1127 O O . ILE A 1 140 ? 11.871 -3.265 -2.336 1.00 89.38 140 ILE A O 1
ATOM 1131 N N . GLU A 1 141 ? 11.741 -2.935 -0.128 1.00 87.81 141 GLU A N 1
ATOM 1132 C CA . GLU A 1 141 ? 13.142 -2.517 0.003 1.00 87.81 141 GLU A CA 1
ATOM 1133 C C . GLU A 1 141 ? 14.157 -3.571 -0.450 1.00 87.81 141 GLU A C 1
ATOM 1135 O O . GLU A 1 141 ? 15.252 -3.220 -0.900 1.00 87.81 141 GLU A O 1
ATOM 1140 N N . THR A 1 142 ? 13.815 -4.847 -0.311 1.00 88.88 142 THR A N 1
ATOM 1141 C CA . THR A 1 142 ? 14.717 -5.963 -0.614 1.00 88.88 142 THR A CA 1
ATOM 1142 C C . THR A 1 142 ? 14.502 -6.585 -1.988 1.00 88.88 142 THR A C 1
ATOM 1144 O O . THR A 1 142 ? 15.438 -7.197 -2.501 1.00 88.88 142 THR A O 1
ATOM 1147 N N . THR A 1 143 ? 13.315 -6.444 -2.582 1.00 88.88 143 THR A N 1
ATOM 1148 C CA . THR A 1 143 ? 12.957 -7.109 -3.842 1.00 88.88 143 THR A CA 1
ATOM 1149 C C . THR A 1 143 ? 12.892 -6.157 -5.029 1.00 88.88 143 THR A C 1
ATOM 1151 O O . THR A 1 143 ? 13.315 -6.549 -6.113 1.00 88.88 143 THR A O 1
ATOM 1154 N N . ALA A 1 144 ? 12.403 -4.926 -4.842 1.00 87.19 144 ALA A N 1
ATOM 1155 C CA . ALA A 1 144 ? 12.145 -4.008 -5.947 1.00 87.19 144 ALA A CA 1
ATOM 1156 C C . ALA A 1 144 ? 13.447 -3.458 -6.545 1.00 87.19 144 ALA A C 1
ATOM 1158 O O . ALA A 1 144 ? 14.238 -2.793 -5.862 1.00 87.19 144 ALA A O 1
ATOM 1159 N N . LYS A 1 145 ? 13.647 -3.698 -7.840 1.00 87.62 145 LYS A N 1
ATOM 1160 C CA . LYS A 1 145 ? 14.753 -3.154 -8.640 1.00 87.62 145 LYS A CA 1
ATOM 1161 C C . LYS A 1 145 ? 14.377 -1.851 -9.336 1.00 87.62 145 LYS A C 1
ATOM 1163 O O . LYS A 1 145 ? 15.272 -1.120 -9.744 1.00 87.62 145 LYS A O 1
ATOM 1168 N N . TRP A 1 146 ? 13.084 -1.549 -9.428 1.00 85.38 146 TRP A N 1
ATOM 1169 C CA . TRP A 1 146 ? 12.525 -0.355 -10.058 1.00 85.38 146 TRP A CA 1
ATOM 1170 C C . TRP A 1 146 ? 12.944 -0.204 -11.526 1.00 85.38 146 TRP A C 1
ATOM 1172 O O . TRP A 1 146 ? 13.240 0.895 -12.001 1.00 85.38 146 TRP A O 1
ATOM 1182 N N . GLN A 1 147 ? 13.028 -1.331 -12.232 1.00 82.62 147 GLN A N 1
ATOM 1183 C CA . GLN A 1 147 ? 13.473 -1.390 -13.631 1.00 82.62 147 GLN A CA 1
ATOM 1184 C C . GLN A 1 147 ? 12.366 -1.868 -14.562 1.00 82.62 147 GLN A C 1
ATOM 1186 O O . GLN A 1 147 ? 12.246 -1.346 -15.670 1.00 82.62 147 GLN A O 1
ATOM 1191 N N . ASP A 1 148 ? 11.571 -2.832 -14.103 1.00 82.88 148 ASP A N 1
ATOM 1192 C CA . ASP A 1 148 ? 10.466 -3.422 -14.844 1.00 82.88 148 ASP A CA 1
ATOM 1193 C C . ASP A 1 148 ? 9.300 -3.680 -13.890 1.00 82.88 148 ASP A C 1
ATOM 1195 O O . ASP A 1 148 ? 9.456 -4.327 -12.856 1.00 82.88 148 ASP A O 1
ATOM 1199 N N . GLN A 1 149 ? 8.132 -3.144 -14.234 1.00 81.50 149 GLN A N 1
ATOM 1200 C CA . GLN A 1 149 ? 6.957 -3.188 -13.369 1.00 81.50 149 GLN A CA 1
ATOM 1201 C C . GLN A 1 149 ? 6.403 -4.606 -13.183 1.00 81.50 149 GLN A C 1
ATOM 1203 O O . GLN A 1 149 ? 5.911 -4.918 -12.102 1.00 81.50 149 GLN A O 1
ATOM 1208 N N . GLY A 1 150 ? 6.512 -5.471 -14.197 1.00 84.38 150 GLY A N 1
ATOM 1209 C CA . GLY A 1 150 ? 6.027 -6.847 -14.131 1.00 84.38 150 GLY A CA 1
ATOM 1210 C C . GLY A 1 150 ? 6.887 -7.679 -13.189 1.00 84.38 150 GLY A C 1
ATOM 1211 O O . GLY A 1 150 ? 6.397 -8.150 -12.163 1.00 84.38 150 GLY A O 1
ATOM 1212 N N . ASP A 1 151 ? 8.188 -7.766 -13.484 1.00 86.38 151 ASP A N 1
ATOM 1213 C CA . ASP A 1 151 ? 9.135 -8.567 -12.697 1.00 86.38 151 ASP A CA 1
ATOM 1214 C C . ASP A 1 151 ? 9.194 -8.114 -11.227 1.00 86.38 151 ASP A C 1
ATOM 1216 O O . ASP A 1 151 ? 9.244 -8.941 -10.311 1.00 86.38 151 ASP A O 1
ATOM 1220 N N . ASP A 1 152 ? 9.196 -6.798 -10.982 1.00 88.00 152 ASP A N 1
ATOM 1221 C CA . ASP A 1 152 ? 9.240 -6.261 -9.622 1.00 88.00 152 ASP A CA 1
ATOM 1222 C C . ASP A 1 152 ? 7.921 -6.492 -8.877 1.00 88.00 152 ASP A C 1
ATOM 1224 O O . ASP A 1 152 ? 7.948 -6.828 -7.688 1.00 88.00 152 ASP A O 1
ATOM 1228 N N . THR A 1 153 ? 6.773 -6.352 -9.547 1.00 90.81 153 THR A N 1
ATOM 1229 C CA . THR A 1 153 ? 5.471 -6.616 -8.921 1.00 90.81 153 THR A CA 1
ATOM 1230 C C . THR A 1 153 ? 5.324 -8.081 -8.554 1.00 90.81 153 THR A C 1
ATOM 1232 O O . THR A 1 153 ? 4.969 -8.363 -7.409 1.00 90.81 153 THR A O 1
ATOM 1235 N N . ASP A 1 154 ? 5.661 -9.001 -9.456 1.00 89.44 154 ASP A N 1
ATOM 1236 C CA . ASP A 1 154 ? 5.621 -10.439 -9.181 1.00 89.44 154 ASP A CA 1
ATOM 1237 C C . ASP A 1 154 ? 6.552 -10.789 -8.014 1.00 89.44 154 ASP A C 1
ATOM 1239 O O . ASP A 1 154 ? 6.143 -11.448 -7.056 1.00 89.44 154 ASP A O 1
ATOM 1243 N N . ALA A 1 155 ? 7.778 -10.253 -8.009 1.00 90.62 155 ALA A N 1
ATOM 1244 C CA . ALA A 1 155 ? 8.724 -10.476 -6.921 1.00 90.62 155 ALA A CA 1
ATOM 1245 C C . ALA A 1 155 ? 8.213 -9.944 -5.571 1.00 90.62 155 ALA A C 1
ATOM 1247 O O . ALA A 1 155 ? 8.363 -10.620 -4.550 1.00 90.62 155 ALA A O 1
ATOM 1248 N N . ILE A 1 156 ? 7.623 -8.745 -5.529 1.00 91.38 156 ILE A N 1
ATOM 1249 C CA . ILE A 1 156 ? 7.021 -8.198 -4.303 1.00 91.38 156 ILE A CA 1
ATOM 1250 C C . ILE A 1 156 ? 5.851 -9.078 -3.856 1.00 91.38 156 ILE A C 1
ATOM 1252 O O . ILE A 1 156 ? 5.759 -9.432 -2.677 1.00 91.38 156 ILE A O 1
ATOM 1256 N N . PHE A 1 157 ? 4.964 -9.421 -4.787 1.00 90.50 157 PHE A N 1
ATOM 1257 C CA . PHE A 1 157 ? 3.726 -10.128 -4.507 1.00 90.50 157 PHE A CA 1
ATOM 1258 C C . PHE A 1 157 ? 3.995 -11.538 -3.975 1.00 90.50 157 PHE A C 1
ATOM 1260 O O . PHE A 1 157 ? 3.519 -11.868 -2.887 1.00 90.50 157 PHE A O 1
ATOM 1267 N N . ASP A 1 158 ? 4.848 -12.309 -4.649 1.00 89.38 158 ASP A N 1
ATOM 1268 C CA . ASP A 1 158 ? 5.198 -13.685 -4.277 1.00 89.38 158 ASP A CA 1
ATOM 1269 C C . ASP A 1 158 ? 5.950 -13.777 -2.940 1.00 89.38 158 ASP A C 1
ATOM 1271 O O . ASP A 1 158 ? 5.836 -14.765 -2.211 1.00 89.38 158 ASP A O 1
ATOM 1275 N N . ASN A 1 159 ? 6.717 -12.744 -2.575 1.00 89.25 159 ASN A N 1
ATOM 1276 C CA . ASN A 1 159 ? 7.414 -12.701 -1.285 1.00 89.25 159 ASN A CA 1
ATOM 1277 C C . ASN A 1 159 ? 6.512 -12.240 -0.132 1.00 89.25 159 ASN A C 1
ATOM 1279 O O . ASN A 1 159 ? 6.856 -12.419 1.049 1.00 89.25 159 ASN A O 1
ATOM 1283 N N . PHE A 1 160 ? 5.366 -11.629 -0.434 1.00 91.50 160 PHE A N 1
ATOM 1284 C CA . PHE A 1 160 ? 4.525 -11.011 0.579 1.00 91.50 160 PHE A CA 1
ATOM 1285 C C . PHE A 1 160 ? 3.202 -11.735 0.804 1.00 91.50 160 PHE A C 1
ATOM 1287 O O . PHE A 1 160 ? 2.921 -12.076 1.958 1.00 91.50 160 PHE A O 1
ATOM 1294 N N . PHE A 1 161 ? 2.437 -11.985 -0.254 1.00 89.50 161 PHE A N 1
ATOM 1295 C CA . PHE A 1 161 ? 1.095 -12.550 -0.188 1.00 89.50 161 PHE A CA 1
ATOM 1296 C C . PHE A 1 161 ? 1.112 -14.067 -0.345 1.00 89.50 161 PHE A C 1
ATOM 1298 O O . PHE A 1 161 ? 1.857 -14.631 -1.142 1.00 89.50 161 PHE A O 1
ATOM 1305 N N . GLU A 1 162 ? 0.264 -14.743 0.424 1.00 81.12 162 GLU A N 1
ATOM 1306 C CA . GLU A 1 162 ? 0.052 -16.175 0.255 1.00 81.12 162 GLU A CA 1
ATOM 1307 C C . GLU A 1 162 ? -1.007 -16.408 -0.822 1.00 81.12 162 GLU A C 1
ATOM 1309 O O . GLU A 1 162 ? -2.009 -15.692 -0.889 1.00 81.12 162 GLU A O 1
ATOM 1314 N N . ALA A 1 163 ? -0.816 -17.439 -1.649 1.00 72.00 163 ALA A N 1
ATOM 1315 C CA . ALA A 1 163 ? -1.852 -17.848 -2.586 1.00 72.00 163 ALA A CA 1
ATOM 1316 C C . ALA A 1 163 ? -3.148 -18.188 -1.821 1.00 72.00 163 ALA A C 1
ATOM 1318 O O . ALA A 1 163 ? -3.086 -18.878 -0.793 1.00 72.00 163 ALA A O 1
ATOM 1319 N N . PRO A 1 164 ? -4.326 -17.759 -2.311 1.00 66.88 164 PRO A N 1
ATOM 1320 C CA . PRO A 1 164 ? -5.587 -18.060 -1.661 1.00 66.88 164 PRO A CA 1
ATOM 1321 C C . PRO A 1 164 ? -5.735 -19.577 -1.545 1.00 66.88 164 PRO A C 1
ATOM 1323 O O . PRO A 1 164 ? -5.544 -20.331 -2.507 1.00 66.88 164 PRO A O 1
ATOM 1326 N N . LYS A 1 165 ? -6.059 -20.051 -0.338 1.00 62.16 165 LYS A N 1
ATOM 1327 C CA . LYS A 1 165 ? -6.316 -21.469 -0.094 1.00 62.16 165 LYS A CA 1
ATOM 1328 C C . LYS A 1 165 ? -7.488 -21.860 -0.981 1.00 62.16 165 LYS A C 1
ATOM 1330 O O . LYS A 1 165 ? -8.605 -21.384 -0.780 1.00 62.16 165 LYS A O 1
ATOM 1335 N N . LYS A 1 166 ? -7.244 -22.737 -1.961 1.00 56.00 166 LYS A N 1
ATOM 1336 C CA . LYS A 1 166 ? -8.326 -23.360 -2.731 1.00 56.00 166 LYS A CA 1
ATOM 1337 C C . LYS A 1 166 ? -9.299 -23.959 -1.719 1.00 56.00 166 LYS A C 1
ATOM 1339 O O . LYS A 1 166 ? -8.895 -24.821 -0.937 1.00 56.00 166 LYS A O 1
ATOM 1344 N N . LYS A 1 167 ? -10.557 -23.498 -1.701 1.00 50.62 167 LYS A N 1
ATOM 1345 C CA . LYS A 1 167 ? -11.606 -24.195 -0.948 1.00 50.62 167 LYS A CA 1
ATOM 1346 C C . LYS A 1 167 ? -11.592 -25.640 -1.442 1.00 50.62 167 LYS A C 1
ATOM 1348 O O . LYS A 1 167 ? -11.691 -25.866 -2.648 1.00 50.62 167 LYS A O 1
ATOM 1353 N N . ALA A 1 168 ? -11.370 -26.587 -0.530 1.00 45.47 168 ALA A N 1
ATOM 1354 C CA . ALA A 1 168 ? -11.545 -27.997 -0.841 1.00 45.47 168 ALA A CA 1
ATOM 1355 C C . ALA A 1 168 ? -12.981 -28.153 -1.360 1.00 45.47 168 ALA A C 1
ATOM 1357 O O . ALA A 1 168 ? -13.917 -27.740 -0.673 1.00 45.47 168 ALA A O 1
ATOM 1358 N N . GLN A 1 169 ? -13.110 -28.608 -2.607 1.00 39.38 169 GLN A N 1
ATOM 1359 C CA . GLN A 1 169 ? -14.400 -28.939 -3.210 1.00 39.38 169 GLN A CA 1
ATOM 1360 C C . GLN A 1 169 ? -15.002 -30.163 -2.529 1.00 39.38 169 GLN A C 1
ATOM 1362 O O . GLN A 1 169 ? -14.218 -31.072 -2.170 1.00 39.38 169 GLN A O 1
#

Foldseek 3Di:
DQALQLLLVVLVWHFAFAPDLPVLVVCQVVPPQHADPLQSRCNNGGYAQATAPQSQKGADHPPAKDALADVPPLHQAPPSVQCHRFMWAWGMWGDQDDPWIKTKTAGRDDPRHQWIWIQIVVRSYIWTFNDHSRVLSNQSSVQANSPHRNRSNCSSPVVTTDDPDDDDD

Secondary structure (DSSP, 8-state):
---HHHHHHTTT---PPPTTHHHHHHHHHH-SS---HHHHHHHHH--SEE-SSS--EEEPPTTPEEE--TTSTTTTSBTGGGTTT-EEEEEEEEE-SSS-EEEEEEESSSTTTTSEEEEETTTTB-EE-SS-HHHHHHHHHHH--SS-HHHHHHHHHHHHPBPP-PPP-

pLDDT: mean 88.23, std 9.66, range [39.38, 97.38]

Mean predicted aligned error: 4.77 Å

Sequence (169 aa):
MGNIIAAAKKNDITIPPPDNQQEVQTKIINAADKPSDGLKEIWLNAKSGYFDKSWLVYIEEPFTYAHFEKDSEGDGFRNFSEFEGLKAYAVCTLWSDTDSRIKIYEMLEGKEKGNLIAFPFSALDIYYSHKTCQEFLKVIETTAKWQDQGDDTDAIFDNFFEAPKKKAQ

Organism: Trichomonas vaginalis (strain ATCC PRA-98 / G3) (NCBI:txid412133)